Protein AF-A0A349LIJ2-F1 (afdb_monomer_lite)

pLDDT: mean 89.6, std 10.93, range [50.84, 98.38]

Radius of gyration: 24.37 Å; chains: 1; bounding box: 41×38×91 Å

Secondary structure (DSSP, 8-state):
---THHHHHHHHHHHHHHHHS--------PPPS----EEEEEEETTEEEEEEEEEGGGSTT----EETTTEE-HHHHHHHHHHHHIIIIIIT---EETTEE--SPP---EEEE-TT--GGGSHHHHHHHHTSPPPPTT---BGGG-EEEE-

Foldseek 3Di:
DPDPVVVVVVVVVVVVVVVPPPPPPPPPVDQPPDWDKFKDWDDDDNDIDMKIKTQLSLLPPDDFDADPPAAGQFVSCPVVQVVSCCPRPQVVDWDDDVNHTPDGDDWDFKEKDALPDPQSPDPVSLVCVRPDDHDDGPPRGHSRRIMMMTD

Sequence (151 aa):
MIDKQRPRRIAAVAVALVLILPSWSGEAHEIPADVTVQAFVKPEAGTLRMLVRVPLVALRDYNFPSREPGYLEISKSENMVLEAADVWIGDYVSILENEEPLGRAELAAVRVAIPGDRAFRSWESAYSNVLSAPLVDGIQLPARQAMVDVL

Structure (mmCIF, N/CA/C/O backbone):
data_AF-A0A349LIJ2-F1
#
_entry.id   AF-A0A349LIJ2-F1
#
loop_
_atom_site.group_PDB
_atom_site.id
_atom_site.type_symbol
_atom_site.label_atom_id
_atom_site.label_alt_id
_atom_site.label_comp_id
_atom_site.label_asym_id
_atom_site.label_entity_id
_atom_site.label_seq_id
_atom_site.pdbx_PDB_ins_code
_atom_site.Cartn_x
_atom_site.Cartn_y
_atom_site.Cartn_z
_atom_site.occupancy
_atom_site.B_iso_or_equiv
_atom_site.auth_seq_id
_atom_site.auth_comp_id
_atom_site.auth_asym_id
_atom_site.auth_atom_id
_atom_site.pdbx_PDB_model_num
ATOM 1 N N . MET A 1 1 ? -17.612 20.552 69.378 1.00 51.50 1 MET A N 1
ATOM 2 C CA . MET A 1 1 ? -17.999 21.545 68.352 1.00 51.50 1 MET A CA 1
ATOM 3 C C . MET A 1 1 ? -17.331 21.131 67.046 1.00 51.50 1 MET A C 1
ATOM 5 O O . MET A 1 1 ? -16.118 21.237 66.946 1.00 51.50 1 MET A O 1
ATOM 9 N N . ILE A 1 2 ? -18.073 20.506 66.124 1.00 58.72 2 ILE A N 1
ATOM 10 C CA . ILE A 1 2 ? -17.513 19.980 64.866 1.00 58.72 2 ILE A CA 1
ATOM 11 C C . ILE A 1 2 ? -17.112 21.174 64.000 1.00 58.72 2 ILE A C 1
ATOM 13 O O . ILE A 1 2 ? -17.950 22.020 63.686 1.00 58.72 2 ILE A O 1
ATOM 17 N N . ASP A 1 3 ? -15.828 21.260 63.660 1.00 67.06 3 ASP A N 1
ATOM 18 C CA . ASP A 1 3 ? -15.275 22.320 62.824 1.00 67.06 3 ASP A CA 1
ATOM 19 C C . ASP A 1 3 ? -15.874 22.230 61.412 1.00 67.06 3 ASP A C 1
ATOM 21 O O . ASP A 1 3 ? -15.441 21.439 60.569 1.00 67.06 3 ASP A O 1
ATOM 25 N N . LYS A 1 4 ? -16.905 23.048 61.166 1.00 67.88 4 LYS A N 1
ATOM 26 C CA . LYS A 1 4 ? -17.623 23.140 59.887 1.00 67.88 4 LYS A CA 1
ATOM 27 C C . LYS A 1 4 ? -16.715 23.572 58.725 1.00 67.88 4 LYS A C 1
ATOM 29 O O . LYS A 1 4 ? -17.147 23.491 57.575 1.00 67.88 4 LYS A O 1
ATOM 34 N N . GLN A 1 5 ? -15.475 24.008 58.982 1.00 72.12 5 GLN A N 1
ATOM 35 C CA . GLN A 1 5 ? -14.515 24.328 57.925 1.00 72.12 5 GLN A CA 1
ATOM 36 C C . GLN A 1 5 ? -13.793 23.103 57.361 1.00 72.12 5 GLN A C 1
ATOM 38 O O . GLN A 1 5 ? -13.446 23.111 56.180 1.00 72.12 5 GLN A O 1
ATOM 43 N N . ARG A 1 6 ? -13.609 22.035 58.150 1.00 75.62 6 ARG A N 1
ATOM 44 C CA . ARG A 1 6 ? -12.972 20.788 57.687 1.00 75.62 6 ARG A CA 1
ATOM 45 C C . ARG A 1 6 ? -13.624 20.194 56.431 1.00 75.62 6 ARG A C 1
ATOM 47 O O . ARG A 1 6 ? -12.8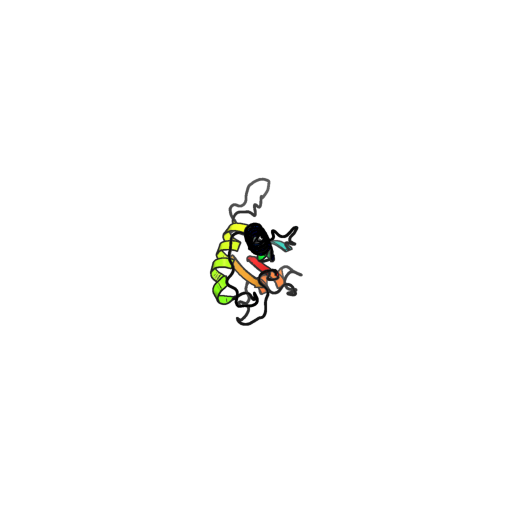92 19.972 55.469 1.00 75.62 6 ARG A O 1
ATOM 54 N N . PRO A 1 7 ? -14.958 20.003 56.355 1.00 79.94 7 PRO A N 1
ATOM 55 C CA . PRO A 1 7 ? -15.576 19.432 55.158 1.00 79.94 7 PRO A CA 1
ATOM 56 C C . PRO A 1 7 ? -15.459 20.347 53.930 1.00 79.94 7 PRO A C 1
ATOM 58 O O . PRO A 1 7 ? -15.292 19.853 52.821 1.00 79.94 7 PRO A O 1
ATOM 61 N N . ARG A 1 8 ? -15.469 21.678 54.109 1.00 80.94 8 ARG A N 1
ATOM 62 C CA . ARG A 1 8 ? -15.315 22.639 52.998 1.00 80.94 8 ARG A CA 1
ATOM 63 C C . ARG A 1 8 ? -13.901 22.622 52.422 1.00 80.94 8 ARG A C 1
ATOM 65 O O . ARG A 1 8 ? -13.746 22.698 51.211 1.00 80.94 8 ARG A O 1
ATOM 72 N N . ARG A 1 9 ? -12.882 22.490 53.278 1.00 84.31 9 ARG A N 1
ATOM 73 C CA . ARG A 1 9 ? -11.481 22.358 52.846 1.00 84.31 9 ARG A CA 1
ATOM 74 C C . ARG A 1 9 ? -11.244 21.039 52.117 1.00 84.31 9 ARG A C 1
ATOM 76 O O . ARG A 1 9 ? -10.603 21.046 51.077 1.00 84.31 9 ARG A O 1
ATOM 83 N N . ILE A 1 10 ? -11.812 19.941 52.617 1.00 87.25 10 ILE A N 1
ATOM 84 C CA . ILE A 1 10 ? -11.740 18.632 51.950 1.00 87.25 10 ILE A CA 1
ATOM 85 C C . ILE A 1 10 ? -12.411 18.694 50.573 1.00 87.25 10 ILE A C 1
ATOM 87 O O . ILE A 1 10 ? -11.817 18.260 49.592 1.00 87.25 10 ILE A O 1
ATOM 91 N N . ALA A 1 11 ? -13.600 19.296 50.477 1.00 87.50 11 ALA A N 1
ATOM 92 C CA . ALA A 1 11 ? -14.293 19.468 49.202 1.00 87.50 11 ALA A CA 1
ATOM 93 C C . ALA A 1 11 ? -13.495 20.344 48.222 1.00 87.50 11 ALA A C 1
ATOM 95 O O . ALA A 1 11 ? -13.372 19.997 47.052 1.00 87.50 11 ALA A O 1
ATOM 96 N N . ALA A 1 12 ? -12.903 21.443 48.699 1.00 88.56 12 ALA A N 1
ATOM 97 C CA . ALA A 1 12 ? -12.074 22.319 47.874 1.00 88.56 12 ALA A CA 1
ATOM 98 C C . ALA A 1 12 ? -10.816 21.607 47.352 1.00 88.56 12 ALA A C 1
ATOM 100 O O . ALA A 1 12 ? -10.480 21.746 46.181 1.00 88.56 12 ALA A O 1
ATOM 101 N N . VAL A 1 13 ? -10.154 20.806 48.194 1.00 91.31 13 VAL A N 1
ATOM 102 C CA . VAL A 1 13 ? -8.990 19.999 47.798 1.00 91.31 13 VAL A CA 1
ATOM 103 C C . VAL A 1 13 ? -9.384 18.914 46.796 1.00 91.31 13 VAL A C 1
ATOM 105 O O . VAL A 1 13 ? -8.676 18.722 45.815 1.00 91.31 13 VAL A O 1
ATOM 108 N N . ALA A 1 14 ? -10.519 18.242 46.996 1.00 90.25 14 ALA A N 1
ATOM 109 C CA . ALA A 1 14 ? -11.010 17.226 46.068 1.00 90.25 14 ALA A CA 1
ATOM 110 C C . ALA A 1 14 ? -11.338 17.819 44.688 1.00 90.25 14 ALA A C 1
ATOM 112 O O . ALA A 1 14 ? -10.935 17.263 43.672 1.00 90.25 14 ALA A O 1
ATOM 113 N N . VAL A 1 15 ? -12.005 18.976 44.645 1.00 90.81 15 VAL A N 1
ATOM 114 C CA . VAL A 1 15 ? -12.291 19.688 43.389 1.00 90.81 15 VAL A CA 1
ATOM 115 C C . VAL A 1 15 ? -11.003 20.158 42.719 1.00 90.81 15 VAL A C 1
ATOM 117 O O . VAL A 1 15 ? -10.847 19.974 41.517 1.00 90.81 15 VAL A O 1
ATOM 120 N N . ALA A 1 16 ? -10.058 20.711 43.485 1.00 89.06 16 ALA A N 1
ATOM 121 C CA . ALA A 1 16 ? -8.761 21.110 42.950 1.00 89.06 16 ALA A CA 1
ATOM 122 C C . ALA A 1 16 ? -8.011 19.911 42.348 1.00 89.06 16 ALA A C 1
ATOM 124 O O . ALA A 1 16 ? -7.510 20.013 41.237 1.00 89.06 16 ALA A O 1
ATOM 125 N N . LEU A 1 17 ? -7.998 18.760 43.026 1.00 88.50 17 LEU A N 1
ATOM 126 C CA . LEU A 1 17 ? -7.396 17.524 42.516 1.00 88.50 17 LEU A CA 1
ATOM 127 C C . LEU A 1 17 ? -8.037 17.059 41.206 1.00 88.50 17 LEU A C 1
ATOM 129 O O . LEU A 1 17 ? -7.313 16.699 40.286 1.00 88.50 17 LEU A O 1
ATOM 133 N N . VAL A 1 18 ? -9.368 17.109 41.094 1.00 87.19 18 VAL A N 1
ATOM 134 C CA . VAL A 1 18 ? -10.081 16.732 39.862 1.00 87.19 18 VAL A CA 1
ATOM 135 C C . VAL A 1 18 ? -9.776 17.693 38.711 1.00 87.19 18 VAL A C 1
ATOM 137 O O . VAL A 1 18 ? -9.616 17.247 37.582 1.00 87.19 18 VAL A O 1
ATOM 140 N N . LEU A 1 19 ? -9.645 18.993 38.985 1.00 84.56 19 LEU A N 1
ATOM 141 C CA . LEU A 1 19 ? -9.303 19.998 37.971 1.00 84.56 19 LEU A CA 1
ATOM 142 C C . LEU A 1 19 ? -7.840 19.924 37.505 1.00 84.56 19 LEU A C 1
ATOM 144 O O . LEU A 1 19 ? -7.525 20.426 36.430 1.00 84.56 19 LEU A O 1
ATOM 148 N N . ILE A 1 20 ? -6.951 19.321 38.303 1.00 83.12 20 ILE A N 1
ATOM 149 C CA . ILE A 1 20 ? -5.536 19.109 37.956 1.00 83.12 20 ILE A CA 1
ATOM 150 C C . ILE A 1 20 ? -5.341 17.788 37.193 1.00 83.12 20 ILE A C 1
ATOM 152 O O . ILE A 1 20 ? -4.292 17.590 36.578 1.00 83.12 20 ILE A O 1
ATOM 156 N N . LEU A 1 21 ? -6.329 16.881 37.194 1.00 79.12 21 LEU A N 1
ATOM 157 C CA . LEU A 1 21 ? -6.245 15.665 36.388 1.00 79.12 21 LEU A CA 1
ATOM 158 C C . LEU A 1 21 ? -6.152 16.059 34.906 1.00 79.12 21 LEU A C 1
ATOM 160 O O . LEU A 1 21 ? -7.039 16.756 34.406 1.00 79.12 21 LEU A O 1
ATOM 164 N N . PRO A 1 22 ? -5.097 15.635 34.192 1.00 68.69 22 PRO A N 1
ATOM 165 C CA . PRO A 1 22 ? -4.942 15.982 32.793 1.00 68.69 22 PRO A CA 1
ATOM 166 C C . PRO A 1 22 ? -6.102 15.371 32.005 1.00 68.69 22 PRO A C 1
ATOM 168 O O . PRO A 1 22 ? -6.227 14.154 31.904 1.00 68.69 22 PRO A O 1
ATOM 171 N N . SER A 1 23 ? -6.934 16.219 31.400 1.00 65.12 23 SER A N 1
ATOM 172 C CA . SER A 1 23 ? -7.976 15.814 30.448 1.00 65.12 23 SER A CA 1
ATOM 173 C C . SER A 1 23 ? -7.398 15.461 29.072 1.00 65.12 23 SER A C 1
ATOM 175 O O . SER A 1 23 ? -8.104 15.500 28.067 1.00 65.12 23 SER A O 1
ATOM 177 N N . TRP A 1 24 ? -6.098 15.173 29.000 1.00 56.88 24 TRP A N 1
ATOM 178 C CA . TRP A 1 24 ? -5.415 14.781 27.778 1.00 56.88 24 TRP A CA 1
ATOM 179 C C . TRP A 1 24 ? -5.756 13.332 27.441 1.00 56.88 24 TRP A C 1
ATOM 181 O O . TRP A 1 24 ? -4.942 12.429 27.589 1.00 56.88 24 TRP A O 1
ATOM 191 N N . SER A 1 25 ? -6.948 13.121 26.890 1.00 56.53 25 SER A N 1
ATOM 192 C CA . SER A 1 25 ? -7.147 12.093 25.869 1.00 56.53 25 SER A CA 1
ATOM 193 C C . SER A 1 25 ? -6.550 12.614 24.559 1.00 56.53 25 SER A C 1
ATOM 195 O O . SER A 1 25 ? -7.253 12.851 23.580 1.00 56.53 25 SER A O 1
ATOM 197 N N . GLY A 1 26 ? -5.252 12.918 24.573 1.00 50.84 26 GLY A N 1
ATOM 198 C CA . GLY A 1 26 ? -4.534 13.127 23.334 1.00 50.84 26 GLY A CA 1
ATOM 199 C C . GLY A 1 26 ? -4.467 11.766 22.670 1.00 50.84 26 GLY A C 1
ATOM 200 O O . GLY A 1 26 ? -3.717 10.911 23.137 1.00 50.84 26 GLY A O 1
ATOM 201 N N . GLU A 1 27 ? -5.236 11.554 21.604 1.00 56.97 27 GLU A N 1
ATOM 202 C CA . GLU A 1 27 ? -4.852 10.589 20.577 1.00 56.97 27 GLU A CA 1
ATOM 203 C C . GLU A 1 27 ? -3.544 11.090 19.956 1.00 56.97 27 GLU A C 1
ATOM 205 O O . GLU A 1 27 ? -3.497 11.648 18.860 1.00 56.97 27 GLU A O 1
ATOM 210 N N . ALA A 1 28 ? -2.457 10.966 20.715 1.00 54.84 28 ALA A N 1
ATOM 211 C CA . ALA A 1 28 ? -1.126 11.014 20.168 1.00 54.84 28 ALA A CA 1
ATOM 212 C C . ALA A 1 28 ? -1.048 9.779 19.278 1.00 54.84 28 ALA A C 1
ATOM 214 O O . ALA A 1 28 ? -0.871 8.662 19.762 1.00 54.84 28 ALA A O 1
ATOM 215 N N . HIS A 1 29 ? -1.307 9.984 17.989 1.00 59.22 29 HIS A N 1
ATOM 216 C CA . HIS A 1 29 ? -1.124 8.962 16.980 1.00 59.22 29 HIS A CA 1
ATOM 217 C C . HIS A 1 29 ? 0.350 8.566 17.054 1.00 59.22 29 HIS A C 1
ATOM 219 O O . HIS A 1 29 ? 1.237 9.362 16.749 1.00 59.22 29 HIS A O 1
ATOM 225 N N . GLU A 1 30 ? 0.599 7.379 17.602 1.00 58.91 30 GLU A N 1
ATOM 226 C CA . GLU A 1 30 ? 1.939 6.859 17.829 1.00 58.91 30 GLU A CA 1
ATOM 227 C C . GLU A 1 30 ? 2.638 6.757 16.471 1.00 58.91 30 GLU A C 1
ATOM 229 O O . GLU A 1 30 ? 2.184 6.034 15.584 1.00 58.91 30 GLU A O 1
ATOM 234 N N . ILE A 1 31 ? 3.711 7.529 16.283 1.00 64.19 31 ILE A N 1
ATOM 235 C CA . ILE A 1 31 ? 4.543 7.406 15.088 1.00 64.19 31 ILE A CA 1
ATOM 236 C C . ILE A 1 31 ? 5.329 6.103 15.253 1.00 64.19 31 ILE A C 1
ATOM 238 O O . ILE A 1 31 ? 6.049 5.977 16.249 1.00 64.19 31 ILE A O 1
ATOM 242 N N . PRO A 1 32 ? 5.216 5.141 14.317 1.00 67.88 32 PRO A N 1
ATOM 243 C CA . PRO A 1 32 ? 6.006 3.922 14.386 1.00 67.88 32 PRO A CA 1
ATOM 244 C C . PRO A 1 32 ? 7.492 4.275 14.486 1.00 67.88 32 PRO A C 1
ATOM 246 O O . PRO A 1 32 ? 7.985 5.091 13.705 1.00 67.88 32 PRO A O 1
ATOM 249 N N . ALA A 1 33 ? 8.199 3.674 15.445 1.00 77.81 33 ALA A N 1
ATOM 250 C CA . ALA A 1 33 ? 9.638 3.891 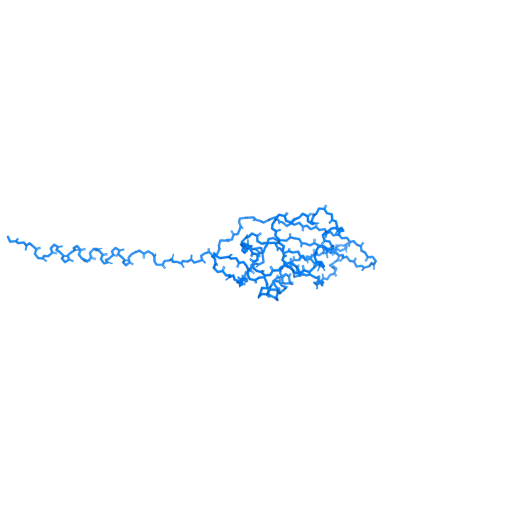15.602 1.00 77.81 33 ALA A CA 1
ATOM 251 C C . ALA A 1 33 ? 10.410 3.476 14.337 1.00 77.81 33 ALA A C 1
ATOM 253 O O . ALA A 1 33 ? 11.399 4.109 13.969 1.00 77.81 33 ALA A O 1
ATOM 254 N N . ASP A 1 34 ? 9.915 2.443 13.658 1.00 85.81 34 ASP A N 1
ATOM 255 C CA . ASP A 1 34 ? 10.395 1.950 12.381 1.00 85.81 34 ASP A CA 1
ATOM 256 C C . ASP A 1 34 ? 9.267 1.246 11.608 1.00 85.81 34 ASP A C 1
ATOM 258 O O . ASP A 1 34 ? 8.239 0.853 12.167 1.00 85.81 34 ASP A O 1
ATOM 262 N N . VAL A 1 35 ? 9.468 1.102 10.298 1.00 90.69 35 VAL A N 1
ATOM 263 C CA . VAL A 1 35 ? 8.630 0.290 9.411 1.00 90.69 35 VAL A CA 1
ATOM 264 C C . VAL A 1 35 ? 9.522 -0.498 8.460 1.00 90.69 35 VAL A C 1
ATOM 266 O O . VAL A 1 35 ? 10.567 -0.018 8.022 1.00 90.69 35 VAL A O 1
ATOM 269 N N . THR A 1 36 ? 9.098 -1.708 8.101 1.00 92.12 36 THR A N 1
ATOM 270 C CA . THR A 1 36 ? 9.770 -2.499 7.063 1.00 92.12 36 THR A CA 1
ATOM 271 C C . THR A 1 36 ? 9.055 -2.317 5.734 1.00 92.12 36 THR A C 1
ATOM 273 O O . THR A 1 36 ? 7.884 -2.671 5.613 1.00 92.12 36 THR A O 1
ATOM 276 N N . VAL A 1 37 ? 9.777 -1.820 4.731 1.00 94.62 37 VAL A N 1
ATOM 277 C CA . VAL A 1 37 ? 9.318 -1.740 3.340 1.00 94.62 37 VAL A CA 1
ATOM 278 C C . VAL A 1 37 ? 9.969 -2.858 2.536 1.00 94.62 37 VAL A C 1
ATOM 280 O O . VAL A 1 37 ? 11.173 -3.087 2.642 1.00 94.62 37 VAL A O 1
ATOM 283 N N . GLN A 1 38 ? 9.178 -3.563 1.732 1.00 96.88 38 GLN A N 1
ATOM 284 C CA . GLN A 1 38 ? 9.676 -4.553 0.779 1.00 96.88 38 GLN A CA 1
ATOM 285 C C . GLN A 1 38 ? 9.457 -4.014 -0.622 1.00 96.88 38 GLN A C 1
ATOM 287 O O . GLN A 1 38 ? 8.342 -3.618 -0.948 1.00 96.88 38 GLN A O 1
ATOM 292 N N . ALA A 1 39 ? 10.498 -4.011 -1.448 1.00 96.62 39 ALA A N 1
ATOM 293 C CA . ALA A 1 39 ? 10.383 -3.529 -2.811 1.00 96.62 39 ALA A CA 1
ATOM 294 C C . ALA A 1 39 ? 11.084 -4.453 -3.803 1.00 96.62 39 ALA A C 1
ATOM 296 O O . ALA A 1 39 ? 12.149 -5.002 -3.517 1.00 96.62 39 ALA A O 1
ATOM 297 N N . PHE A 1 40 ? 10.493 -4.580 -4.987 1.00 97.69 40 PHE A N 1
ATOM 298 C CA . PHE A 1 40 ? 11.169 -5.096 -6.165 1.00 97.69 40 PHE A CA 1
ATOM 299 C C . PHE A 1 40 ? 11.192 -4.026 -7.246 1.00 97.69 40 PHE A C 1
ATOM 301 O O . PHE A 1 40 ? 10.222 -3.297 -7.415 1.00 97.69 40 PHE A O 1
ATOM 308 N N . VAL A 1 41 ? 12.272 -3.975 -8.017 1.00 95.62 41 VAL A N 1
ATOM 309 C CA . VAL A 1 41 ? 12.403 -3.089 -9.174 1.00 95.62 41 VAL A CA 1
ATOM 310 C C . VAL A 1 41 ? 12.810 -3.943 -10.364 1.00 95.62 41 VAL A C 1
ATOM 312 O O . VAL A 1 41 ? 13.730 -4.757 -10.252 1.00 95.62 41 VAL A O 1
ATOM 315 N N . LYS A 1 42 ? 12.120 -3.786 -11.493 1.00 95.69 42 LYS A N 1
ATOM 316 C CA . LYS A 1 42 ? 12.377 -4.567 -12.700 1.00 95.69 42 LYS A CA 1
ATOM 317 C C . LYS A 1 42 ? 12.232 -3.710 -13.960 1.00 95.69 42 LYS A C 1
ATOM 319 O O . LYS A 1 42 ? 11.156 -3.164 -14.201 1.00 95.69 42 LYS A O 1
ATOM 324 N N . PRO A 1 43 ? 13.279 -3.616 -14.794 1.00 94.06 43 PRO A N 1
ATOM 325 C CA . PRO A 1 43 ? 13.165 -3.003 -16.110 1.00 94.06 43 PRO A CA 1
ATOM 326 C C . PRO A 1 43 ? 12.456 -3.955 -17.087 1.00 94.06 43 PRO A C 1
ATOM 328 O O . PRO A 1 43 ? 12.845 -5.114 -17.235 1.00 94.06 43 PRO A O 1
ATOM 331 N N . GLU A 1 44 ? 11.424 -3.467 -17.774 1.00 88.00 44 GLU A N 1
ATOM 332 C CA . GLU A 1 44 ? 10.653 -4.188 -18.791 1.00 88.00 44 GLU A CA 1
ATOM 333 C C . GLU A 1 44 ? 10.404 -3.283 -20.008 1.00 88.00 44 GLU A C 1
ATOM 335 O O . GLU A 1 44 ? 9.663 -2.312 -19.924 1.00 88.00 44 GLU A O 1
ATOM 340 N N . ALA A 1 45 ? 11.004 -3.613 -21.159 1.00 84.06 45 ALA A N 1
ATOM 341 C CA . ALA A 1 45 ? 10.696 -3.015 -22.469 1.00 84.06 45 ALA A CA 1
ATOM 342 C C . ALA A 1 45 ? 10.584 -1.469 -22.498 1.00 84.06 45 ALA A C 1
ATOM 344 O O . ALA A 1 45 ? 9.653 -0.924 -23.082 1.00 84.06 45 ALA A O 1
ATOM 345 N N . GLY A 1 46 ? 11.544 -0.763 -21.890 1.00 86.94 46 GLY A N 1
ATOM 346 C CA . GLY A 1 46 ? 11.559 0.708 -21.851 1.00 86.94 46 GLY A CA 1
ATOM 347 C C . GLY A 1 46 ? 10.745 1.324 -20.710 1.00 86.94 46 GLY A C 1
ATOM 348 O O . GLY A 1 46 ? 10.631 2.541 -20.631 1.00 86.94 46 GLY A O 1
ATOM 349 N N . THR A 1 47 ? 10.206 0.506 -19.808 1.00 91.25 47 THR A N 1
ATOM 350 C CA . THR A 1 47 ? 9.535 0.945 -18.584 1.00 91.25 47 THR A CA 1
ATOM 351 C C . THR A 1 47 ? 10.214 0.314 -17.378 1.00 91.25 47 THR A C 1
ATOM 353 O O . THR A 1 47 ? 10.446 -0.894 -17.344 1.00 91.25 47 THR A O 1
ATOM 356 N N . LEU A 1 48 ? 10.522 1.110 -16.359 1.00 94.50 48 LEU A N 1
ATOM 357 C CA . LEU A 1 48 ? 10.939 0.586 -15.065 1.00 94.50 48 LEU A CA 1
ATOM 358 C C . LEU A 1 48 ? 9.698 0.372 -14.203 1.00 94.50 48 LEU A C 1
ATOM 360 O O . LEU A 1 48 ? 8.960 1.315 -13.940 1.00 94.50 48 LEU A O 1
ATOM 364 N N . ARG A 1 49 ? 9.459 -0.864 -13.770 1.00 95.81 49 ARG A N 1
ATOM 365 C CA . ARG A 1 49 ? 8.354 -1.193 -12.866 1.00 95.81 49 ARG A CA 1
ATOM 366 C C . ARG A 1 49 ? 8.877 -1.397 -11.461 1.00 95.81 49 ARG A C 1
ATOM 368 O O . ARG A 1 49 ? 9.937 -1.998 -11.271 1.00 95.81 49 ARG A O 1
ATOM 375 N N . MET A 1 50 ? 8.106 -0.954 -10.482 1.00 95.88 50 MET A N 1
ATOM 376 C CA . MET A 1 50 ? 8.420 -1.122 -9.075 1.00 95.88 50 MET A CA 1
ATOM 377 C C . MET A 1 50 ? 7.221 -1.740 -8.373 1.00 95.88 50 MET A C 1
ATOM 379 O O . MET A 1 50 ? 6.092 -1.367 -8.623 1.00 95.88 50 MET A O 1
ATOM 383 N N . LEU A 1 51 ? 7.468 -2.704 -7.500 1.00 97.88 51 LEU A N 1
ATOM 384 C CA . LEU A 1 51 ? 6.465 -3.237 -6.592 1.00 97.88 51 LEU A CA 1
ATOM 385 C C . LEU A 1 51 ? 6.882 -2.854 -5.189 1.00 97.88 51 LEU A C 1
ATOM 387 O O . LEU A 1 51 ? 8.026 -3.118 -4.824 1.00 97.88 51 LEU A O 1
ATOM 391 N N . VAL A 1 52 ? 5.981 -2.282 -4.401 1.00 97.62 52 VAL A N 1
ATOM 392 C CA . VAL A 1 52 ? 6.265 -1.868 -3.025 1.00 97.62 52 VAL A CA 1
ATOM 393 C C . VAL A 1 52 ? 5.203 -2.426 -2.089 1.00 97.62 52 VAL A C 1
ATOM 395 O O . VAL A 1 52 ? 4.015 -2.273 -2.337 1.00 97.62 52 VAL A O 1
ATOM 398 N N . ARG A 1 53 ? 5.628 -3.059 -0.994 1.00 98.06 53 ARG A N 1
ATOM 399 C CA . ARG A 1 53 ? 4.785 -3.412 0.147 1.00 98.06 53 ARG A CA 1
ATOM 400 C C . ARG A 1 53 ? 5.207 -2.583 1.345 1.00 98.06 53 ARG A C 1
ATOM 402 O O . ARG A 1 53 ? 6.347 -2.686 1.805 1.00 98.06 53 ARG A O 1
ATOM 409 N N . VAL A 1 54 ? 4.267 -1.809 1.869 1.00 96.69 54 VAL A N 1
ATOM 410 C CA . VAL A 1 54 ? 4.454 -0.941 3.037 1.00 96.69 54 VAL A CA 1
ATOM 411 C C . VAL A 1 54 ? 3.403 -1.246 4.103 1.00 96.69 54 VAL A C 1
ATOM 413 O O . VAL A 1 54 ? 2.290 -1.645 3.762 1.00 96.69 54 VAL A O 1
ATOM 416 N N . PRO A 1 55 ? 3.694 -1.070 5.400 1.00 96.44 55 PRO A N 1
ATOM 417 C CA . PRO A 1 55 ? 2.648 -1.021 6.414 1.00 96.44 55 PRO A CA 1
ATOM 418 C C . PRO A 1 55 ? 1.708 0.156 6.144 1.00 96.44 55 PRO A C 1
ATOM 420 O O . PRO A 1 55 ? 2.175 1.251 5.845 1.00 96.44 55 PRO A O 1
ATOM 423 N N . LEU A 1 56 ? 0.397 -0.035 6.309 1.00 95.56 56 LEU A N 1
ATOM 424 C CA . LEU A 1 56 ? -0.609 1.020 6.127 1.00 95.56 56 LEU A CA 1
ATOM 425 C C . LEU A 1 56 ? -0.309 2.245 7.004 1.00 95.56 56 LEU A C 1
ATOM 427 O O . LEU A 1 56 ? -0.489 3.378 6.580 1.00 95.56 56 LEU A O 1
ATOM 431 N N . VAL A 1 57 ? 0.237 2.017 8.201 1.00 92.38 57 VAL A N 1
ATOM 432 C CA . VAL A 1 57 ? 0.665 3.071 9.138 1.00 92.38 57 VAL A CA 1
ATOM 433 C C . VAL A 1 57 ? 1.812 3.947 8.624 1.00 92.38 57 VAL A C 1
ATOM 435 O O . VAL A 1 57 ? 2.046 5.018 9.177 1.00 92.38 57 VAL A O 1
ATOM 438 N N . ALA A 1 58 ? 2.536 3.517 7.585 1.00 92.62 58 ALA A N 1
ATOM 439 C CA . ALA A 1 58 ? 3.557 4.332 6.932 1.00 92.62 58 ALA A CA 1
ATOM 440 C C . ALA A 1 58 ? 2.943 5.407 6.017 1.00 92.62 58 ALA A C 1
ATOM 442 O O . ALA A 1 58 ? 3.587 6.422 5.751 1.00 92.62 58 ALA A O 1
ATOM 443 N N . LEU A 1 59 ? 1.695 5.210 5.575 1.00 92.88 59 LEU A N 1
ATOM 444 C CA . LEU A 1 59 ? 0.924 6.165 4.782 1.00 92.88 59 LEU A CA 1
ATOM 445 C C . LEU A 1 59 ? 0.259 7.190 5.717 1.00 92.88 59 LEU A C 1
ATOM 447 O O . LEU A 1 59 ? -0.943 7.149 5.977 1.00 92.88 59 LEU A O 1
ATOM 451 N N . ARG A 1 60 ? 1.091 8.055 6.304 1.00 83.19 60 ARG A N 1
ATOM 452 C CA . ARG A 1 60 ? 0.712 9.002 7.368 1.00 83.19 60 ARG A CA 1
ATOM 453 C C . ARG A 1 60 ? -0.297 10.049 6.891 1.00 83.19 60 ARG A C 1
ATOM 455 O O . ARG A 1 60 ? -0.490 10.237 5.699 1.00 83.19 60 ARG A O 1
ATOM 462 N N . ASP A 1 61 ? -0.899 10.752 7.846 1.00 86.81 61 ASP A N 1
ATOM 463 C CA . ASP A 1 61 ? -1.841 11.860 7.619 1.00 86.81 61 ASP A CA 1
ATOM 464 C C . ASP A 1 61 ? -3.210 11.449 7.039 1.00 86.81 61 ASP A C 1
ATOM 466 O O . ASP A 1 61 ? -4.030 12.303 6.708 1.00 86.81 61 ASP A O 1
ATOM 470 N N . TYR A 1 62 ? -3.504 10.143 7.020 1.00 90.50 62 TYR A N 1
ATOM 471 C CA . TYR A 1 62 ? -4.801 9.587 6.632 1.00 90.50 62 TYR A CA 1
ATOM 472 C C . TYR A 1 62 ? -5.490 8.866 7.795 1.00 90.50 62 TYR A C 1
ATOM 474 O O . TYR A 1 62 ? -4.893 8.055 8.504 1.00 90.50 62 TYR A O 1
ATOM 482 N N . ASN A 1 63 ? -6.791 9.121 7.952 1.00 90.44 63 ASN A N 1
ATOM 483 C CA . ASN A 1 63 ? -7.634 8.486 8.966 1.00 90.44 63 ASN A CA 1
ATOM 484 C C . ASN A 1 63 ? -8.435 7.343 8.343 1.00 90.44 63 ASN A C 1
ATOM 486 O O . ASN A 1 63 ? -9.546 7.546 7.854 1.00 90.44 63 ASN A O 1
ATOM 490 N N . PHE A 1 64 ? -7.853 6.141 8.331 1.00 93.44 64 PHE A N 1
ATOM 491 C CA . PHE A 1 64 ? -8.450 4.979 7.667 1.00 93.44 64 PHE A CA 1
ATOM 492 C C . PHE A 1 64 ? -9.755 4.526 8.336 1.00 93.44 64 PHE A C 1
ATOM 494 O O . PHE A 1 64 ? -9.732 4.162 9.519 1.00 93.44 64 PHE A O 1
ATOM 501 N N . PRO A 1 65 ? -10.889 4.515 7.596 1.00 94.56 65 PRO A N 1
ATOM 502 C CA . PRO A 1 65 ? -12.162 4.022 8.097 1.00 94.56 65 PRO A CA 1
ATOM 503 C C . PRO A 1 65 ? -12.006 2.673 8.788 1.00 94.56 65 PRO A C 1
ATOM 505 O O . PRO A 1 65 ? -11.496 1.713 8.215 1.00 94.56 65 PRO A O 1
ATOM 508 N N . SER A 1 66 ? -12.447 2.607 10.039 1.00 93.88 66 SER A N 1
ATOM 509 C CA . SER A 1 66 ? -12.354 1.403 10.853 1.00 93.88 66 SER A CA 1
ATOM 510 C C . SER A 1 66 ? -13.653 1.182 11.617 1.00 93.88 66 SER A C 1
ATOM 512 O O . SER A 1 66 ? -14.277 2.123 12.102 1.00 93.88 66 SER A O 1
ATOM 514 N N . ARG A 1 67 ? -14.059 -0.078 11.738 1.00 93.12 67 ARG A N 1
ATOM 515 C CA . ARG A 1 67 ? -15.172 -0.524 12.574 1.00 93.12 67 ARG A CA 1
ATOM 516 C C . ARG A 1 67 ? -14.645 -0.908 13.951 1.00 93.12 67 ARG A C 1
ATOM 518 O O . ARG A 1 67 ? -13.602 -1.556 14.052 1.00 93.12 67 ARG A O 1
ATOM 525 N N . GLU A 1 68 ? -15.381 -0.571 15.008 1.00 88.06 68 GLU A N 1
ATOM 526 C CA . GLU A 1 68 ? -15.041 -1.003 16.368 1.00 88.06 68 GLU A CA 1
ATOM 527 C C . GLU A 1 68 ? -14.834 -2.528 16.439 1.00 88.06 68 GLU A C 1
ATOM 529 O O . GLU A 1 68 ? -15.608 -3.283 15.837 1.00 88.06 68 GLU A O 1
ATOM 534 N N . PRO A 1 69 ? -13.797 -3.016 17.149 1.00 88.75 69 PRO A N 1
ATOM 535 C CA . PRO A 1 69 ? -12.845 -2.308 18.023 1.00 88.75 69 PRO A CA 1
ATOM 536 C C . PRO A 1 69 ? -11.582 -1.729 17.334 1.00 88.75 69 PRO A C 1
ATOM 538 O O . PRO A 1 69 ? -10.590 -1.478 18.012 1.00 88.75 69 PRO A O 1
ATOM 541 N N . GLY A 1 70 ? -11.572 -1.540 16.009 1.00 90.69 70 GLY A N 1
ATOM 542 C CA . GLY A 1 70 ? -10.426 -0.986 15.259 1.00 90.69 70 GLY A CA 1
ATOM 543 C C . GLY A 1 70 ? -10.011 -1.803 14.029 1.00 90.69 70 GLY A C 1
ATOM 544 O O . GLY A 1 70 ? -8.837 -1.812 13.652 1.00 90.69 70 GLY A O 1
ATOM 545 N N . TYR A 1 71 ? -10.953 -2.537 13.433 1.00 95.25 71 TYR A N 1
ATOM 546 C CA . TYR A 1 71 ? -10.728 -3.290 12.202 1.00 95.25 71 TYR A CA 1
ATOM 547 C C . TYR A 1 71 ? -10.973 -2.404 10.990 1.00 95.25 71 TYR A C 1
ATOM 549 O O . TYR A 1 71 ? -11.995 -1.727 10.930 1.00 95.25 71 TYR A O 1
ATOM 557 N N . LEU A 1 72 ? -10.061 -2.447 10.027 1.00 95.69 72 LEU A N 1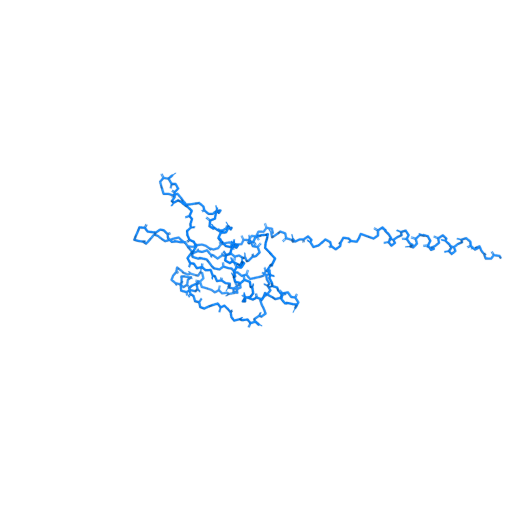
ATOM 558 C CA . LEU A 1 72 ? -10.132 -1.671 8.799 1.00 95.69 72 LEU A CA 1
ATOM 559 C C . LEU A 1 72 ? -11.410 -2.007 8.015 1.00 95.69 72 LEU A C 1
ATOM 561 O O . LEU A 1 72 ? -11.712 -3.174 7.764 1.00 95.69 72 LEU A O 1
ATOM 565 N N . GLU A 1 73 ? -12.141 -0.977 7.605 1.00 95.62 73 GLU A N 1
ATOM 566 C CA . GLU A 1 73 ? -13.247 -1.084 6.654 1.00 95.62 73 GLU A CA 1
ATOM 567 C C . GLU A 1 73 ? -12.654 -0.966 5.248 1.00 95.62 73 GLU A C 1
ATOM 569 O O . GLU A 1 73 ? -12.451 0.140 4.740 1.00 95.62 73 GLU A O 1
ATOM 574 N N . ILE A 1 74 ? -12.300 -2.112 4.660 1.00 94.44 74 ILE A N 1
ATOM 575 C CA . ILE A 1 74 ? -11.466 -2.204 3.453 1.00 94.44 74 ILE A CA 1
ATOM 576 C C . ILE A 1 74 ? -12.112 -1.453 2.290 1.00 94.44 74 ILE A C 1
ATOM 578 O O . ILE A 1 74 ? -11.503 -0.509 1.791 1.00 94.44 74 ILE A O 1
ATOM 582 N N . SER A 1 75 ? -13.358 -1.781 1.934 1.00 93.38 75 SER A N 1
ATOM 583 C CA . SER A 1 75 ? -14.069 -1.141 0.816 1.00 93.38 75 SER A CA 1
ATOM 584 C C . SER A 1 75 ? -14.205 0.376 0.966 1.00 93.38 75 SER A C 1
ATOM 586 O O . SER A 1 75 ? -14.087 1.124 -0.001 1.00 93.38 75 SER A O 1
ATOM 588 N N . LYS A 1 76 ? -14.407 0.865 2.194 1.00 94.75 76 LYS A N 1
ATOM 589 C CA . LYS A 1 76 ? -14.507 2.306 2.483 1.00 94.75 76 LYS A CA 1
ATOM 590 C C . LYS A 1 76 ? -13.152 3.010 2.438 1.00 94.75 76 LYS A C 1
ATOM 592 O O . LYS A 1 76 ? -13.113 4.232 2.327 1.00 94.75 76 LYS A O 1
ATOM 597 N N . SER A 1 77 ? -12.064 2.257 2.561 1.00 95.00 77 SER A N 1
ATOM 598 C CA . SER A 1 77 ? -10.703 2.783 2.605 1.00 95.00 77 SER A CA 1
ATOM 599 C C . SER A 1 77 ? -10.026 2.800 1.234 1.00 95.00 77 SER A C 1
ATOM 601 O O . SER A 1 77 ? -9.040 3.509 1.094 1.00 95.00 77 SER A O 1
ATOM 603 N N . GLU A 1 78 ? -10.528 2.076 0.226 1.00 91.94 78 GLU A N 1
ATOM 604 C CA . GLU A 1 78 ? -9.839 1.862 -1.064 1.00 91.94 78 GLU A CA 1
ATOM 605 C C . GLU A 1 78 ? -9.355 3.155 -1.730 1.00 91.94 78 GLU A C 1
ATOM 607 O O . GLU A 1 78 ? -8.161 3.297 -1.988 1.00 91.94 78 GLU A O 1
ATOM 612 N N . ASN A 1 79 ? -10.249 4.126 -1.939 1.00 94.06 79 ASN A N 1
ATOM 613 C CA . ASN A 1 79 ? -9.886 5.400 -2.571 1.00 94.06 79 ASN A CA 1
ATOM 614 C C . ASN A 1 79 ? -8.838 6.172 -1.764 1.00 94.06 79 ASN A C 1
ATOM 616 O O . ASN A 1 79 ? -7.953 6.799 -2.334 1.00 94.06 79 ASN A O 1
ATOM 620 N N . MET A 1 80 ? -8.930 6.110 -0.438 1.00 96.44 80 MET A N 1
ATOM 621 C CA . MET A 1 80 ? -8.015 6.830 0.435 1.00 96.44 80 MET A CA 1
ATOM 622 C C . MET A 1 80 ? -6.655 6.131 0.532 1.00 96.44 80 MET A C 1
ATOM 624 O O . MET A 1 80 ? -5.633 6.794 0.629 1.00 96.44 80 MET A O 1
ATOM 628 N N . VAL A 1 81 ? -6.618 4.797 0.457 1.00 96.62 81 VAL A N 1
ATOM 629 C CA . VAL A 1 81 ? -5.370 4.028 0.339 1.00 96.62 81 VAL A CA 1
ATOM 630 C C . VAL A 1 81 ? -4.692 4.326 -0.998 1.00 96.62 81 VAL A C 1
ATOM 632 O O . VAL A 1 81 ? -3.476 4.484 -1.028 1.00 96.62 81 VAL A O 1
ATOM 635 N N . LEU A 1 82 ? -5.465 4.440 -2.082 1.00 95.75 82 LEU A N 1
ATOM 636 C CA . LEU A 1 82 ? -4.952 4.833 -3.393 1.00 95.75 82 LEU A CA 1
ATOM 637 C C . LEU A 1 82 ? -4.338 6.235 -3.352 1.00 95.75 82 LEU A C 1
ATOM 639 O O . LEU A 1 82 ? -3.197 6.403 -3.767 1.00 95.75 82 LEU A O 1
ATOM 643 N N . GLU A 1 83 ? -5.059 7.218 -2.812 1.00 95.81 83 GLU A N 1
ATOM 644 C CA . GLU A 1 83 ? -4.562 8.591 -2.669 1.00 95.81 83 GLU A CA 1
ATOM 645 C C . GLU A 1 83 ? -3.295 8.641 -1.805 1.00 95.81 83 GLU A C 1
ATOM 647 O O . GLU A 1 83 ? -2.289 9.238 -2.185 1.00 95.81 83 GLU A O 1
ATOM 652 N N . ALA A 1 84 ? -3.308 7.943 -0.670 1.00 96.19 84 ALA A N 1
ATOM 653 C CA . ALA A 1 84 ? -2.173 7.906 0.233 1.00 96.19 84 ALA A CA 1
ATOM 654 C C . ALA A 1 84 ? -0.944 7.231 -0.395 1.00 96.19 84 ALA A C 1
ATOM 656 O O . ALA A 1 84 ? 0.180 7.659 -0.143 1.00 96.19 84 ALA A O 1
ATOM 657 N N . ALA A 1 85 ? -1.136 6.196 -1.217 1.00 96.31 85 ALA A N 1
ATOM 658 C CA . ALA A 1 85 ? -0.059 5.555 -1.964 1.00 96.31 85 ALA A CA 1
ATOM 659 C C . ALA A 1 85 ? 0.496 6.463 -3.074 1.00 96.31 85 ALA A C 1
ATOM 661 O O . ALA A 1 85 ? 1.715 6.556 -3.216 1.00 96.31 85 ALA A O 1
ATOM 662 N N . ASP A 1 86 ? -0.365 7.162 -3.820 1.00 95.44 86 ASP A N 1
ATOM 663 C CA . ASP A 1 86 ? 0.059 8.126 -4.844 1.00 95.44 86 ASP A CA 1
ATOM 664 C C . ASP A 1 86 ? 0.948 9.224 -4.244 1.00 95.44 86 ASP A C 1
ATOM 666 O O . ASP A 1 86 ? 2.022 9.513 -4.766 1.00 95.44 86 ASP A O 1
ATOM 670 N N . VAL A 1 87 ? 0.559 9.764 -3.086 1.00 94.12 87 VAL A N 1
ATOM 671 C CA . VAL A 1 87 ? 1.362 10.764 -2.375 1.00 94.12 87 VAL A CA 1
ATOM 672 C C . VAL A 1 87 ? 2.630 10.135 -1.796 1.00 94.12 87 VAL A C 1
ATOM 674 O O . VAL A 1 87 ? 3.736 10.494 -2.180 1.00 94.12 87 VAL A O 1
ATOM 677 N N . TRP A 1 88 ? 2.523 9.179 -0.872 1.00 93.44 88 TRP A N 1
ATOM 678 C CA . TRP A 1 88 ? 3.686 8.723 -0.095 1.00 93.44 88 TRP A CA 1
ATOM 679 C C . TRP A 1 88 ? 4.661 7.832 -0.858 1.00 93.44 88 TRP A C 1
ATOM 681 O O . TRP A 1 88 ? 5.801 7.685 -0.422 1.00 93.44 88 TRP A O 1
ATOM 691 N N . ILE A 1 89 ? 4.238 7.215 -1.959 1.00 93.88 89 ILE A N 1
ATOM 692 C CA . I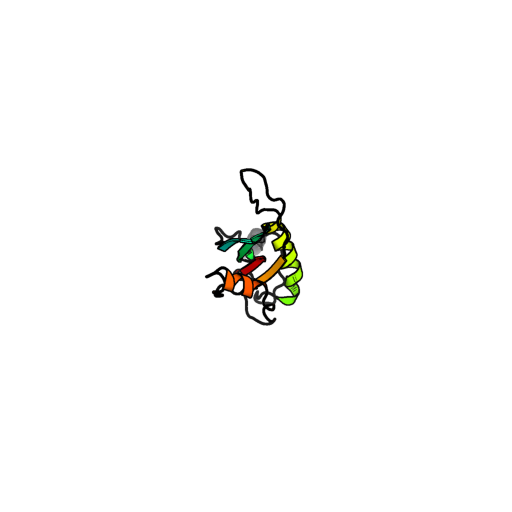LE A 1 89 ? 5.103 6.369 -2.787 1.00 93.88 89 ILE A CA 1
ATOM 693 C C . ILE A 1 89 ? 5.383 7.066 -4.115 1.00 93.88 89 ILE A C 1
ATOM 695 O O . ILE A 1 89 ? 6.548 7.179 -4.489 1.00 93.88 89 ILE A O 1
ATOM 699 N N . GLY A 1 90 ? 4.354 7.580 -4.792 1.00 92.81 90 GLY A N 1
ATOM 700 C CA . GLY A 1 90 ? 4.508 8.240 -6.090 1.00 92.81 90 GLY A CA 1
ATOM 701 C C . GLY A 1 90 ? 5.360 9.512 -6.039 1.00 92.81 90 GLY A C 1
ATOM 702 O O . GLY A 1 90 ? 6.201 9.699 -6.918 1.00 92.81 90 GLY A O 1
ATOM 703 N N . ASP A 1 91 ? 5.203 10.351 -5.006 1.00 90.75 91 ASP A N 1
ATOM 704 C CA . ASP A 1 91 ? 5.973 11.603 -4.877 1.00 90.75 91 ASP A CA 1
ATOM 705 C C . ASP A 1 91 ? 7.305 11.466 -4.136 1.00 90.75 91 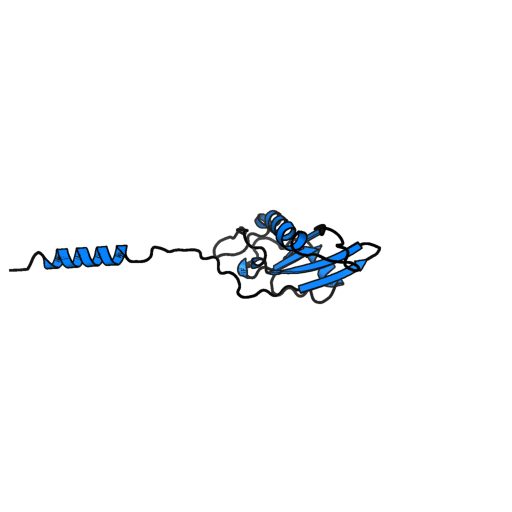ASP A C 1
ATOM 707 O O . ASP A 1 91 ? 8.231 12.242 -4.379 1.00 90.75 91 ASP A O 1
ATOM 711 N N . TYR A 1 92 ? 7.425 10.503 -3.220 1.00 88.31 92 TYR A N 1
ATOM 712 C CA . TYR A 1 92 ? 8.609 10.389 -2.357 1.00 88.31 92 TYR A CA 1
ATOM 713 C C . TYR A 1 92 ? 9.630 9.352 -2.830 1.00 88.31 92 TYR A C 1
ATOM 715 O O . TYR A 1 92 ? 10.760 9.352 -2.331 1.00 88.31 92 TYR A O 1
ATOM 723 N N . VAL A 1 93 ? 9.286 8.489 -3.790 1.00 89.31 93 VAL A N 1
ATOM 724 C CA . VAL A 1 93 ? 10.263 7.601 -4.426 1.00 89.31 93 VAL A CA 1
ATOM 725 C C . VAL A 1 93 ? 10.837 8.277 -5.668 1.00 89.31 93 VAL A C 1
ATOM 727 O O . VAL A 1 93 ? 10.131 8.541 -6.634 1.00 89.31 93 VAL A O 1
ATOM 730 N N . SER A 1 94 ? 12.149 8.517 -5.655 1.00 90.44 94 SER A N 1
ATOM 731 C CA . SER A 1 94 ? 12.891 9.035 -6.805 1.00 90.44 94 SER A CA 1
ATOM 732 C C . SER A 1 94 ? 13.844 7.971 -7.331 1.00 90.44 94 SER A C 1
ATOM 734 O O . SER A 1 94 ? 14.632 7.402 -6.571 1.00 90.44 94 SER A O 1
ATOM 736 N N . ILE A 1 95 ? 13.765 7.701 -8.633 1.00 91.19 95 ILE A N 1
ATOM 737 C CA . ILE A 1 95 ? 14.652 6.770 -9.325 1.00 91.19 95 ILE A CA 1
ATOM 738 C C . ILE A 1 95 ? 15.416 7.538 -10.393 1.00 91.19 95 ILE A C 1
ATOM 740 O O . ILE A 1 95 ? 14.841 8.319 -11.151 1.00 91.19 95 ILE A O 1
ATOM 744 N N . LEU A 1 96 ? 16.722 7.296 -10.437 1.00 93.62 96 LEU A N 1
ATOM 745 C CA . LEU A 1 96 ? 17.627 7.914 -11.386 1.00 93.62 96 LEU A CA 1
ATOM 746 C C . LEU A 1 96 ? 18.205 6.843 -12.309 1.00 93.62 96 LEU A C 1
ATOM 748 O O . LEU A 1 96 ? 18.612 5.774 -11.851 1.00 93.62 96 LEU A O 1
ATOM 752 N N . GLU A 1 97 ? 18.289 7.158 -13.593 1.00 91.88 97 GLU A N 1
ATOM 753 C CA . GLU A 1 97 ? 19.070 6.428 -14.581 1.00 91.88 97 GLU A CA 1
ATOM 754 C C . GLU A 1 97 ? 20.278 7.290 -14.954 1.00 91.88 97 GLU A C 1
ATOM 756 O O . GLU A 1 97 ? 20.128 8.382 -15.487 1.00 91.88 97 GLU A O 1
ATOM 761 N N . ASN A 1 98 ? 21.492 6.825 -14.644 1.00 93.50 98 ASN A N 1
ATOM 762 C CA . ASN A 1 98 ? 22.732 7.572 -14.909 1.00 93.50 98 ASN A CA 1
ATOM 763 C C . ASN A 1 98 ? 22.712 9.020 -14.374 1.00 93.50 98 ASN A C 1
ATOM 765 O O . ASN A 1 98 ? 23.113 9.943 -15.073 1.00 93.50 98 ASN A O 1
ATOM 769 N N . GLU A 1 99 ? 22.244 9.207 -13.134 1.00 94.81 99 GLU A N 1
ATOM 770 C CA . GLU A 1 99 ? 22.076 10.519 -12.475 1.00 94.81 99 GLU A CA 1
ATOM 771 C C . GLU A 1 99 ? 20.952 11.405 -13.049 1.00 94.81 99 GLU A C 1
ATOM 773 O O . GLU A 1 99 ? 20.683 12.475 -12.504 1.00 94.81 99 GLU A O 1
ATOM 778 N N . GLU A 1 100 ? 20.230 10.948 -14.074 1.00 94.94 100 GLU A N 1
ATOM 779 C CA . GLU A 1 100 ? 19.049 11.624 -14.608 1.00 94.94 100 GLU A CA 1
ATOM 780 C C . GLU A 1 100 ? 17.765 11.051 -13.977 1.00 94.94 100 GLU A C 1
ATOM 782 O O . GLU A 1 100 ? 17.562 9.836 -13.996 1.00 94.94 100 GLU A O 1
ATOM 787 N N . PRO A 1 101 ? 16.879 11.873 -13.384 1.00 93.19 101 PRO A N 1
ATOM 788 C CA . PRO A 1 101 ? 15.615 11.386 -12.835 1.00 93.19 101 PRO A CA 1
ATOM 789 C C . PRO A 1 101 ? 14.706 10.795 -13.922 1.00 93.19 101 PRO A C 1
ATOM 791 O O . PRO A 1 101 ? 14.429 11.458 -14.918 1.00 93.19 101 PRO A O 1
ATOM 794 N N . LEU A 1 102 ? 14.146 9.603 -13.687 1.00 91.00 102 LEU A N 1
ATOM 795 C CA . LEU A 1 102 ? 13.184 8.959 -14.601 1.00 91.00 102 LEU A CA 1
ATOM 796 C C . LEU A 1 102 ? 11.793 9.629 -14.617 1.00 91.00 102 LEU A C 1
ATOM 798 O O . LEU A 1 102 ? 10.920 9.230 -15.385 1.00 91.00 102 LEU A O 1
ATOM 802 N N . GLY A 1 103 ? 11.586 10.656 -13.787 1.00 90.62 103 GLY A N 1
ATOM 803 C CA . GLY A 1 103 ? 10.304 11.332 -13.591 1.00 90.62 103 GLY A CA 1
ATOM 804 C C . GLY A 1 103 ? 9.517 10.793 -12.393 1.00 90.62 103 GLY A C 1
ATOM 805 O O . GLY A 1 103 ? 10.002 9.948 -11.640 1.00 90.62 103 GLY A O 1
ATOM 806 N N . ARG A 1 104 ? 8.305 11.326 -12.193 1.00 91.75 104 ARG A N 1
ATOM 807 C CA . ARG A 1 104 ? 7.376 10.863 -11.149 1.00 91.75 104 ARG A CA 1
ATOM 808 C C . ARG A 1 104 ? 6.834 9.483 -11.527 1.00 91.75 104 ARG A C 1
ATOM 810 O O . ARG A 1 104 ? 6.494 9.263 -12.688 1.00 91.75 104 ARG A O 1
ATOM 817 N N . ALA A 1 105 ? 6.735 8.581 -10.554 1.00 91.12 105 ALA A N 1
ATOM 818 C CA . ALA A 1 105 ? 6.150 7.265 -10.779 1.00 91.12 105 ALA A CA 1
ATOM 819 C C . ALA A 1 105 ? 4.652 7.373 -11.118 1.00 91.12 105 ALA A C 1
ATOM 821 O O . ALA A 1 105 ? 3.925 8.172 -10.528 1.00 91.12 105 ALA A O 1
ATOM 822 N N . GLU A 1 106 ? 4.192 6.548 -12.058 1.00 92.50 106 GLU A N 1
ATOM 823 C CA . GLU A 1 106 ? 2.769 6.360 -12.342 1.00 92.50 106 GLU A CA 1
ATOM 824 C C . GLU A 1 106 ? 2.250 5.185 -11.508 1.00 92.50 106 GLU A C 1
ATOM 826 O O . GLU A 1 106 ? 2.751 4.069 -11.631 1.00 92.50 106 GLU A O 1
ATOM 831 N N . LEU A 1 107 ? 1.251 5.441 -10.664 1.00 94.81 107 LEU A N 1
ATOM 832 C CA . LEU A 1 107 ? 0.622 4.426 -9.825 1.00 94.81 107 LEU A CA 1
ATOM 833 C C . LEU A 1 107 ? -0.320 3.557 -10.671 1.00 94.81 107 LEU A C 1
ATOM 835 O O . LEU A 1 107 ? -1.370 4.024 -11.116 1.00 94.81 107 LEU A O 1
ATOM 839 N N . ALA A 1 108 ? 0.028 2.290 -10.888 1.00 95.50 108 ALA A N 1
ATOM 840 C CA . ALA A 1 108 ? -0.733 1.399 -11.762 1.00 95.50 108 ALA A CA 1
ATOM 841 C C . ALA A 1 108 ? -1.721 0.507 -10.998 1.00 95.50 108 ALA A C 1
ATOM 843 O O . ALA A 1 108 ? -2.775 0.158 -11.534 1.00 95.50 108 ALA A O 1
ATOM 844 N N . ALA A 1 109 ? -1.394 0.111 -9.764 1.00 97.12 109 ALA A N 1
ATOM 845 C CA . ALA A 1 109 ? -2.300 -0.666 -8.919 1.00 97.12 109 ALA A CA 1
ATOM 846 C C . ALA A 1 109 ? -1.989 -0.509 -7.429 1.00 97.12 109 ALA A C 1
ATOM 848 O O . ALA A 1 109 ? -0.839 -0.338 -7.033 1.00 97.12 109 ALA A O 1
ATOM 849 N N . VAL A 1 110 ? -3.024 -0.635 -6.595 1.00 97.50 110 VAL A N 1
ATOM 850 C CA . VAL A 1 110 ? -2.915 -0.606 -5.133 1.00 97.50 110 VAL A CA 1
ATOM 851 C C . VAL A 1 110 ? -3.839 -1.651 -4.527 1.00 97.50 110 VAL A C 1
ATOM 853 O O . VAL A 1 110 ? -4.981 -1.805 -4.960 1.00 97.50 110 VAL A O 1
ATOM 856 N N . ARG A 1 111 ? -3.366 -2.355 -3.498 1.00 96.88 111 ARG A N 1
ATOM 857 C CA . ARG A 1 111 ? -4.145 -3.378 -2.801 1.00 96.88 111 ARG A CA 1
ATOM 858 C C . ARG A 1 111 ? -3.799 -3.451 -1.319 1.00 96.88 111 ARG A C 1
ATOM 860 O O . ARG A 1 111 ? -2.640 -3.605 -0.950 1.00 96.88 111 ARG A O 1
ATOM 867 N N . VAL A 1 112 ? -4.815 -3.451 -0.458 1.00 97.44 112 VAL A N 1
ATOM 868 C CA . VAL A 1 112 ? -4.640 -3.772 0.968 1.00 97.44 112 VAL A CA 1
ATOM 869 C C . VAL A 1 112 ? -4.315 -5.258 1.130 1.00 97.44 112 VAL A C 1
ATOM 871 O O . VAL A 1 112 ? -4.976 -6.120 0.552 1.00 97.44 112 VAL A O 1
ATOM 874 N N . ALA A 1 113 ? -3.323 -5.564 1.958 1.00 96.69 113 ALA A N 1
ATOM 875 C CA . ALA A 1 113 ? -2.871 -6.914 2.255 1.00 96.69 113 ALA A CA 1
ATOM 876 C C . ALA A 1 113 ? -2.832 -7.177 3.768 1.00 96.69 113 ALA A C 1
ATOM 878 O O . ALA A 1 113 ? -2.703 -6.274 4.599 1.00 96.69 113 ALA A O 1
ATOM 879 N N . ILE A 1 114 ? -2.928 -8.455 4.135 1.00 95.75 114 ILE A N 1
ATOM 880 C CA . ILE A 1 114 ? -2.719 -8.902 5.516 1.00 95.75 114 ILE A CA 1
ATOM 881 C C . ILE A 1 114 ? -1.210 -9.015 5.807 1.00 95.75 114 ILE A C 1
ATOM 883 O O . ILE A 1 114 ? -0.447 -9.400 4.922 1.00 95.75 114 ILE A O 1
ATOM 887 N N . PRO A 1 115 ? -0.747 -8.774 7.044 1.00 91.88 115 PRO A N 1
ATOM 888 C CA . PRO A 1 115 ? 0.686 -8.794 7.376 1.00 91.88 115 PRO A CA 1
ATOM 889 C C . PRO A 1 115 ? 1.357 -10.165 7.191 1.00 91.88 115 PRO A C 1
ATOM 891 O O . PRO A 1 115 ? 2.557 -10.239 6.943 1.00 91.88 115 PRO A O 1
ATOM 894 N N . GLY A 1 116 ? 0.595 -11.261 7.278 1.00 92.56 116 GLY A N 1
ATOM 895 C CA . GLY A 1 116 ? 1.086 -12.623 7.030 1.00 92.56 116 GLY A CA 1
ATOM 896 C C . GLY A 1 116 ? 1.106 -13.050 5.555 1.00 92.56 116 GLY A C 1
ATOM 897 O O . GLY A 1 116 ? 1.484 -14.186 5.260 1.00 92.56 116 GLY A O 1
ATOM 898 N N . ASP A 1 117 ? 0.671 -12.186 4.633 1.00 95.81 117 ASP A N 1
ATOM 899 C CA . ASP A 1 117 ? 0.664 -12.455 3.196 1.00 95.81 117 ASP A CA 1
ATOM 900 C C . ASP A 1 117 ? 2.108 -12.664 2.702 1.00 95.81 117 ASP A C 1
ATOM 902 O O . ASP A 1 117 ? 3.009 -11.881 2.996 1.00 95.81 117 ASP A O 1
ATOM 906 N N . ARG A 1 118 ? 2.347 -13.737 1.942 1.00 95.94 118 ARG A N 1
ATOM 907 C CA . ARG A 1 118 ? 3.695 -14.132 1.497 1.00 95.94 118 ARG A CA 1
ATOM 908 C C . ARG A 1 118 ? 3.973 -13.826 0.024 1.00 95.94 118 ARG A C 1
ATOM 910 O O . ARG A 1 118 ? 4.932 -14.367 -0.520 1.00 95.94 118 ARG A O 1
ATOM 917 N N . ALA A 1 119 ? 3.153 -12.999 -0.619 1.00 97.62 119 ALA A N 1
ATOM 918 C CA . ALA A 1 119 ? 3.273 -12.677 -2.036 1.00 97.62 119 ALA A CA 1
ATOM 919 C C . ALA A 1 119 ? 4.566 -11.934 -2.383 1.00 97.62 119 ALA A C 1
ATOM 921 O O . ALA A 1 119 ? 5.112 -12.147 -3.458 1.00 97.62 119 ALA A O 1
ATOM 922 N N . PHE A 1 120 ? 5.126 -11.141 -1.471 1.00 97.69 120 PHE A N 1
ATOM 923 C CA . PHE A 1 120 ? 6.372 -10.395 -1.700 1.00 97.69 120 PHE A CA 1
ATOM 924 C C . PHE A 1 120 ? 7.654 -11.246 -1.563 1.00 97.69 120 PHE A C 1
ATOM 926 O O . PHE A 1 120 ? 8.711 -10.768 -1.170 1.00 97.69 120 PHE A O 1
ATOM 933 N N . ARG A 1 121 ? 7.580 -12.542 -1.896 1.00 96.94 121 ARG A N 1
ATOM 934 C CA . ARG A 1 121 ? 8.735 -13.460 -1.923 1.00 96.94 121 ARG A CA 1
ATOM 935 C C . ARG A 1 121 ? 9.430 -13.533 -3.279 1.00 96.94 121 ARG A C 1
ATOM 937 O O . ARG A 1 121 ? 10.607 -13.875 -3.324 1.00 96.94 121 ARG A O 1
ATOM 944 N N . SER A 1 122 ? 8.715 -13.242 -4.360 1.00 98.06 122 SER A N 1
ATOM 945 C CA . SER A 1 122 ? 9.275 -13.088 -5.701 1.00 98.06 122 SER A CA 1
ATOM 946 C C . SER A 1 122 ? 8.527 -11.998 -6.464 1.00 98.06 122 SER A C 1
ATOM 948 O O . SER A 1 122 ? 7.423 -11.602 -6.077 1.00 98.06 122 SER A O 1
ATOM 950 N N . TRP A 1 123 ? 9.130 -11.538 -7.562 1.00 97.81 123 TRP A N 1
ATOM 951 C CA . TRP A 1 123 ? 8.524 -10.563 -8.465 1.00 97.81 123 TRP A CA 1
ATOM 952 C C . TRP A 1 123 ? 7.160 -11.037 -8.972 1.00 97.81 123 TRP A C 1
ATOM 954 O O . TRP A 1 123 ? 6.166 -10.330 -8.861 1.00 97.81 123 TRP A O 1
ATOM 964 N N . GLU A 1 124 ? 7.101 -12.258 -9.498 1.00 97.88 124 GLU A N 1
ATOM 965 C CA . GLU A 1 124 ? 5.923 -12.814 -10.162 1.00 97.88 124 GLU A CA 1
ATOM 966 C C . GLU A 1 124 ? 4.749 -12.951 -9.193 1.00 97.88 124 GLU A C 1
ATOM 968 O O . GLU A 1 124 ? 3.617 -12.605 -9.536 1.00 97.88 124 GLU A O 1
ATOM 973 N N . SER A 1 125 ? 5.011 -13.417 -7.966 1.00 98.31 125 SER A N 1
ATOM 974 C CA . SER A 1 125 ? 3.966 -13.542 -6.954 1.00 98.31 125 SER A CA 1
ATOM 975 C C . SER A 1 125 ? 3.498 -12.183 -6.441 1.00 98.31 125 SER A C 1
ATOM 977 O O . SER A 1 125 ? 2.300 -12.012 -6.240 1.00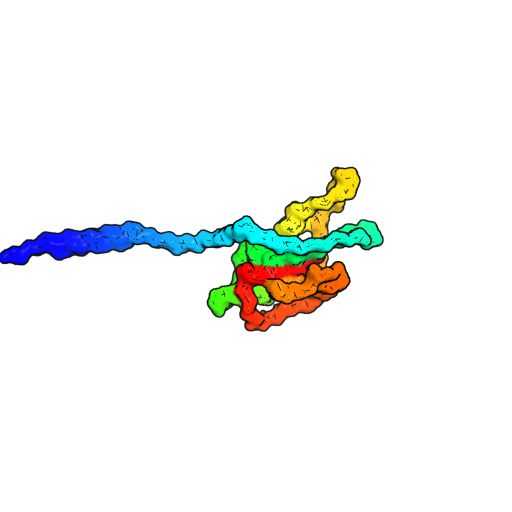 98.31 125 SER A O 1
ATOM 979 N N . ALA A 1 126 ? 4.396 -11.207 -6.272 1.00 98.38 126 ALA A N 1
ATOM 980 C CA . ALA A 1 126 ? 4.028 -9.854 -5.854 1.00 98.38 126 ALA A CA 1
ATOM 981 C C . ALA A 1 126 ? 3.197 -9.141 -6.932 1.00 98.38 126 ALA A C 1
ATOM 983 O O . ALA A 1 126 ? 2.136 -8.597 -6.631 1.00 98.38 126 ALA A O 1
ATOM 984 N N . TYR A 1 127 ? 3.627 -9.238 -8.194 1.00 98.00 127 TYR A N 1
ATOM 985 C CA . TYR A 1 127 ? 2.935 -8.670 -9.349 1.00 98.00 127 TYR A CA 1
ATOM 986 C C . TYR A 1 127 ? 1.534 -9.267 -9.526 1.00 98.00 127 TYR A C 1
ATOM 988 O O . TYR A 1 127 ? 0.555 -8.547 -9.699 1.00 98.00 127 TYR A O 1
ATOM 996 N N . SER A 1 128 ? 1.405 -10.593 -9.418 1.00 98.12 128 SER A N 1
ATOM 997 C CA . SER A 1 128 ? 0.092 -11.239 -9.474 1.00 98.12 128 SER A CA 1
ATOM 998 C C . SER A 1 128 ? -0.795 -10.875 -8.280 1.00 98.12 128 SER A C 1
ATOM 1000 O O . SER A 1 128 ? -2.016 -10.873 -8.424 1.00 98.12 128 SER A O 1
ATOM 1002 N N . ASN A 1 129 ? -0.216 -10.617 -7.104 1.00 97.88 129 ASN A N 1
ATOM 1003 C CA . ASN A 1 129 ? -0.974 -10.320 -5.892 1.00 97.88 129 ASN A CA 1
ATOM 1004 C C . ASN A 1 129 ? -1.537 -8.904 -5.900 1.00 97.88 129 ASN A C 1
ATOM 1006 O O . ASN A 1 129 ? -2.714 -8.737 -5.601 1.00 97.88 129 ASN A O 1
ATOM 1010 N N . VAL A 1 130 ? -0.735 -7.901 -6.267 1.00 97.94 130 VAL A N 1
ATOM 1011 C CA . VAL A 1 130 ? -1.195 -6.503 -6.312 1.00 97.94 130 VAL A CA 1
ATOM 1012 C C . VAL A 1 130 ? -2.316 -6.298 -7.337 1.00 97.94 130 VAL A C 1
ATOM 1014 O O . VAL A 1 130 ? -3.224 -5.515 -7.097 1.00 97.94 130 VAL A O 1
ATOM 1017 N N . LEU A 1 131 ? -2.311 -7.073 -8.426 1.00 97.50 131 LEU A N 1
ATOM 1018 C CA . LEU A 1 131 ? -3.362 -7.065 -9.452 1.00 97.50 131 LEU A CA 1
ATOM 1019 C C . LEU A 1 131 ? -4.563 -7.966 -9.120 1.00 97.50 131 LEU A C 1
ATOM 1021 O O . LEU A 1 131 ? -5.511 -8.050 -9.903 1.00 97.50 131 LEU A O 1
ATOM 1025 N N . SER A 1 132 ? -4.518 -8.693 -8.002 1.00 96.69 132 SER A N 1
ATOM 1026 C CA . SER A 1 132 ? -5.618 -9.566 -7.593 1.00 96.69 132 SER A CA 1
ATOM 1027 C C . SER A 1 132 ? -6.787 -8.771 -7.011 1.00 96.69 132 SER A C 1
ATOM 1029 O O . SER A 1 132 ? -6.671 -7.586 -6.701 1.00 96.69 132 SER A O 1
ATOM 1031 N N . ALA A 1 133 ? -7.929 -9.440 -6.844 1.00 95.56 133 ALA A N 1
ATOM 1032 C CA . ALA A 1 133 ? -9.102 -8.815 -6.252 1.00 95.56 133 ALA A CA 1
ATOM 1033 C C . ALA A 1 133 ? -8.797 -8.229 -4.852 1.00 95.56 133 ALA A C 1
ATOM 1035 O O . ALA A 1 133 ? -7.986 -8.803 -4.101 1.00 95.56 133 ALA A O 1
ATOM 1036 N N . PRO A 1 134 ? -9.469 -7.125 -4.475 1.00 94.38 134 PRO A N 1
ATOM 1037 C CA . PRO A 1 134 ? -9.407 -6.592 -3.122 1.00 94.38 134 PRO A CA 1
ATOM 1038 C C . PRO A 1 134 ? -9.776 -7.645 -2.076 1.00 94.38 134 PRO A C 1
ATOM 1040 O O . PRO A 1 134 ? -10.514 -8.602 -2.340 1.00 94.38 134 PRO A O 1
ATOM 1043 N N . LEU A 1 135 ? -9.259 -7.464 -0.862 1.00 94.69 135 LEU A N 1
ATOM 1044 C CA . LEU A 1 135 ? -9.700 -8.261 0.275 1.00 94.69 135 LEU A CA 1
ATOM 1045 C C . LEU A 1 135 ? -11.189 -8.010 0.535 1.00 94.69 135 LEU A C 1
ATOM 1047 O O . LEU A 1 135 ? -11.661 -6.880 0.460 1.00 94.69 135 LEU A O 1
ATOM 1051 N N . VAL A 1 136 ? -11.922 -9.073 0.862 1.00 92.44 136 VAL A N 1
ATOM 1052 C CA . VAL A 1 136 ? -13.346 -8.954 1.185 1.00 92.44 136 VAL A CA 1
ATOM 1053 C C . VAL A 1 136 ? -13.547 -8.195 2.496 1.00 92.44 136 VAL A C 1
ATOM 1055 O O . VAL A 1 136 ? -12.762 -8.329 3.439 1.00 92.44 136 VAL A O 1
ATOM 1058 N N . ASP A 1 137 ? -14.645 -7.450 2.577 1.00 90.62 137 ASP A N 1
ATOM 1059 C CA . ASP A 1 137 ? -15.057 -6.802 3.818 1.00 90.62 137 ASP A CA 1
ATOM 1060 C C . ASP A 1 137 ? -15.358 -7.816 4.931 1.00 90.62 137 ASP A C 1
ATOM 1062 O O . ASP A 1 137 ? -15.665 -8.989 4.705 1.00 90.62 137 ASP A O 1
ATOM 1066 N N . GLY A 1 138 ? -15.294 -7.338 6.174 1.00 88.75 138 GLY A N 1
ATOM 1067 C CA . GLY A 1 138 ? -15.613 -8.129 7.361 1.00 88.75 138 GLY A CA 1
ATOM 1068 C C . GLY A 1 138 ? -14.448 -8.954 7.912 1.00 88.75 138 GLY A C 1
ATOM 1069 O O . GLY A 1 138 ? -14.576 -9.489 9.017 1.00 88.75 138 GLY A O 1
ATOM 1070 N N . ILE A 1 139 ? -13.304 -9.004 7.216 1.00 93.31 139 ILE A N 1
ATOM 1071 C CA . ILE A 1 139 ? -12.055 -9.530 7.776 1.00 93.31 139 ILE A CA 1
ATOM 1072 C C . ILE A 1 139 ? -11.658 -8.695 8.998 1.00 93.31 139 ILE A C 1
ATOM 1074 O O . ILE A 1 139 ? -11.682 -7.465 8.987 1.00 93.31 139 ILE A O 1
ATOM 1078 N N . GLN A 1 140 ? -11.255 -9.376 10.068 1.00 95.12 140 GLN A N 1
ATOM 1079 C CA . GLN A 1 140 ? -10.717 -8.750 11.272 1.00 95.12 140 GLN A CA 1
ATOM 1080 C C . GLN A 1 140 ? -9.252 -8.348 11.054 1.00 95.12 140 GLN A C 1
ATOM 1082 O O . GLN A 1 140 ? -8.342 -8.982 11.583 1.00 95.12 140 GLN A O 1
ATOM 1087 N N . LEU A 1 141 ? -9.025 -7.312 10.243 1.00 95.88 141 LEU A N 1
ATOM 1088 C CA . LEU A 1 141 ? -7.701 -6.753 9.967 1.00 95.88 141 LEU A CA 1
ATOM 1089 C C . LEU A 1 141 ? -7.509 -5.458 10.766 1.00 95.88 141 LEU A C 1
ATOM 1091 O O . LEU A 1 141 ? -8.103 -4.443 10.405 1.00 95.88 141 LEU A O 1
ATOM 1095 N N . PRO A 1 142 ? -6.718 -5.446 11.853 1.00 94.69 142 PRO A N 1
ATOM 1096 C CA . PRO A 1 142 ? -6.417 -4.206 12.560 1.00 94.69 142 PRO A CA 1
ATOM 1097 C C . PRO A 1 142 ? -5.686 -3.234 11.632 1.00 94.69 142 PRO A C 1
ATOM 1099 O O . PRO A 1 142 ? -4.669 -3.607 11.046 1.00 94.69 142 PRO A O 1
ATOM 1102 N N . ALA A 1 143 ? -6.148 -1.983 11.535 1.00 91.75 143 ALA A N 1
ATOM 1103 C CA . ALA A 1 143 ? -5.546 -0.992 10.632 1.00 91.75 143 ALA A CA 1
ATOM 1104 C C . ALA A 1 143 ? -4.035 -0.808 10.884 1.00 91.75 143 ALA A C 1
ATOM 1106 O O . ALA A 1 143 ? -3.250 -0.716 9.946 1.00 91.75 143 ALA A O 1
ATOM 1107 N N . ARG A 1 144 ? -3.605 -0.886 12.154 1.00 90.19 144 ARG A N 1
ATOM 1108 C CA . ARG A 1 144 ? -2.186 -0.798 12.554 1.00 90.19 144 ARG A CA 1
ATOM 1109 C C . ARG A 1 144 ? -1.292 -1.928 12.039 1.00 90.19 144 ARG A C 1
ATOM 1111 O O . ARG A 1 144 ? -0.075 -1.804 12.080 1.00 90.19 144 ARG A O 1
ATOM 1118 N N . GLN A 1 145 ? -1.884 -3.040 11.620 1.00 93.12 145 GLN A N 1
ATOM 1119 C CA . GLN A 1 145 ? -1.172 -4.218 11.128 1.00 93.12 145 GLN A CA 1
ATOM 1120 C C . GLN A 1 145 ? -1.396 -4.444 9.630 1.00 93.12 145 GLN A C 1
ATOM 1122 O O . GLN A 1 145 ? -0.783 -5.340 9.055 1.00 93.12 145 GLN A O 1
ATOM 1127 N N . ALA A 1 146 ? -2.291 -3.676 9.006 1.00 95.75 146 ALA A N 1
ATOM 1128 C CA . ALA A 1 146 ? -2.558 -3.774 7.583 1.00 95.75 146 ALA A CA 1
ATOM 1129 C C . ALA A 1 146 ? -1.317 -3.393 6.773 1.00 95.75 146 ALA A C 1
ATOM 1131 O O . ALA A 1 146 ? -0.525 -2.539 7.173 1.00 95.75 146 ALA A O 1
ATOM 1132 N N . MET A 1 147 ? -1.176 -4.029 5.619 1.00 97.44 147 MET A N 1
ATOM 1133 C CA . MET A 1 147 ? -0.150 -3.733 4.629 1.00 97.44 147 MET A CA 1
ATOM 1134 C C . MET A 1 147 ? -0.818 -3.180 3.371 1.00 97.44 147 MET A C 1
ATOM 1136 O O . MET A 1 147 ? -2.010 -3.397 3.148 1.00 97.44 147 MET A O 1
ATOM 1140 N N . VAL A 1 148 ? -0.049 -2.495 2.538 1.00 97.81 148 VAL A N 1
ATOM 1141 C CA . VAL A 1 148 ? -0.469 -1.991 1.233 1.00 97.81 148 VAL A CA 1
ATOM 1142 C C . VAL A 1 148 ? 0.571 -2.411 0.210 1.00 97.81 148 VAL A C 1
ATOM 1144 O O . VAL A 1 148 ? 1.757 -2.138 0.390 1.00 97.81 148 VAL A O 1
ATOM 1147 N N . ASP A 1 149 ? 0.106 -3.081 -0.836 1.00 98.25 149 ASP A N 1
ATOM 1148 C CA . ASP A 1 149 ? 0.874 -3.474 -2.008 1.00 98.25 149 ASP A CA 1
ATOM 1149 C C . ASP A 1 149 ? 0.607 -2.470 -3.122 1.00 98.25 149 ASP A C 1
ATOM 1151 O O . ASP A 1 149 ? -0.549 -2.126 -3.370 1.00 98.25 149 ASP A O 1
ATOM 1155 N N . VAL A 1 150 ? 1.660 -2.025 -3.795 1.00 97.94 150 VAL A N 1
ATOM 1156 C CA . VAL A 1 150 ? 1.616 -0.982 -4.820 1.00 97.94 150 VAL A CA 1
ATOM 1157 C C . VAL A 1 150 ? 2.457 -1.396 -6.022 1.00 97.94 150 VAL A C 1
ATOM 1159 O O . VAL A 1 150 ? 3.514 -2.005 -5.838 1.00 97.94 150 VAL A O 1
ATOM 1162 N N . LEU A 1 151 ? 1.965 -1.086 -7.223 1.00 97.00 151 LEU A N 1
ATOM 1163 C CA . LEU A 1 151 ? 2.652 -1.198 -8.514 1.00 97.00 151 LEU A CA 1
ATOM 1164 C C . LEU A 1 151 ? 2.801 0.183 -9.151 1.00 97.00 151 LEU A C 1
ATOM 1166 O O . LEU A 1 151 ? 1.765 0.885 -9.213 1.00 97.00 151 LEU A O 1
#